Protein AF-A0A7C3ZWG7-F1 (afdb_monomer)

Secondary structure (DSSP, 8-state):
---TTB-TTSSBHHHHHHHTTSTTHHHHHHHH--S-HHHHHHHHHHHHHHHHHHHHHHHHHH-GGGGGGTTHHHHHHHHHHHHHHHHHHTT-----TTTHHHHHHHHS-TTHHHHHHH-PPPPTTSSSSSSSSS--

Sequence (136 aa):
MFEEGRSSFGCEENITATASYAYLLGVIVLFLEKKSNFARFHAVQSTLGFVLLTILVVVVKVVPALAWMWWLPGLLMLIFAGVGMLKAYDGEEFKAPLIGNLAHSLVFSKDDQHDDLLATPPDPGEDESTDSTRGS

Radius of gyration: 21.41 Å; Cα contacts (8 Å, |Δi|>4): 152; chains: 1; bounding box: 59×26×69 Å

Solvent-accessible surface area (backbone atoms only — not comparable to full-atom values): 7706 Å² total; per-residue (Å²): 131,84,64,86,68,38,28,61,85,74,40,51,24,32,60,54,14,23,49,6,38,57,61,72,40,0,52,54,41,42,75,61,42,81,63,29,64,68,25,33,26,40,6,42,32,31,37,54,49,52,52,55,45,50,50,50,45,51,51,34,72,70,38,76,93,38,51,93,53,66,62,52,47,61,53,51,51,51,52,52,30,50,55,49,26,54,32,20,55,75,66,42,90,74,60,50,95,90,45,20,68,58,20,41,51,76,65,57,48,81,70,68,62,54,53,67,74,62,56,68,73,77,65,93,74,73,86,79,78,81,85,82,83,89,84,130

pLDDT: mean 87.68, std 15.85, range [43.09, 98.69]

Structure (mmCIF, N/CA/C/O backbone):
data_AF-A0A7C3ZWG7-F1
#
_entry.id   AF-A0A7C3ZWG7-F1
#
loop_
_atom_site.group_PDB
_atom_site.id
_atom_site.type_symbol
_atom_site.label_atom_id
_atom_site.label_alt_id
_atom_site.label_comp_id
_atom_site.label_asym_id
_atom_site.label_entity_id
_atom_site.label_seq_id
_atom_site.pdbx_PDB_ins_code
_atom_site.Cartn_x
_atom_site.Cartn_y
_atom_site.Cartn_z
_atom_site.occupancy
_atom_site.B_iso_or_equiv
_atom_site.auth_seq_id
_atom_site.auth_comp_id
_atom_site.auth_asym_id
_atom_site.auth_atom_id
_atom_site.pdbx_PDB_model_num
ATOM 1 N N . MET A 1 1 ? -18.560 -7.012 25.653 1.00 43.09 1 MET A N 1
ATOM 2 C CA . MET A 1 1 ? -18.476 -5.628 25.158 1.00 43.09 1 MET A CA 1
ATOM 3 C C . MET A 1 1 ? -17.421 -5.624 24.069 1.00 43.09 1 MET A C 1
ATOM 5 O O . MET A 1 1 ? -16.273 -5.928 24.369 1.00 43.09 1 MET A O 1
ATOM 9 N N . PHE A 1 2 ? -17.811 -5.458 22.805 1.00 47.19 2 PHE A N 1
ATOM 10 C CA . PHE A 1 2 ? -16.838 -5.111 21.771 1.00 47.19 2 PHE A CA 1
ATOM 11 C C . PHE A 1 2 ? -16.436 -3.668 22.073 1.00 47.19 2 PHE A C 1
ATOM 13 O O . PHE A 1 2 ? -17.309 -2.815 22.178 1.00 47.19 2 PHE A O 1
ATOM 20 N N . GLU A 1 3 ? -15.161 -3.420 22.357 1.00 58.06 3 GLU A N 1
ATOM 21 C CA . GLU A 1 3 ? -14.679 -2.047 22.501 1.00 58.06 3 GLU A CA 1
ATOM 22 C C . GLU A 1 3 ? -14.628 -1.446 21.094 1.00 58.06 3 GLU A C 1
ATOM 24 O O . GLU A 1 3 ? -13.821 -1.884 20.269 1.00 58.06 3 GLU A O 1
ATOM 29 N N . GLU A 1 4 ? -15.543 -0.520 20.800 1.00 67.69 4 GLU A N 1
ATOM 30 C CA . GLU A 1 4 ? -15.527 0.259 19.559 1.00 67.69 4 GLU A CA 1
ATOM 31 C C . GLU A 1 4 ? -14.140 0.895 19.360 1.00 67.69 4 GLU A C 1
ATOM 33 O O . GLU A 1 4 ? -13.494 1.320 20.319 1.00 67.69 4 GLU A O 1
ATOM 38 N N . GLY A 1 5 ? -13.641 0.883 18.120 1.00 78.88 5 GLY A N 1
ATOM 39 C CA . GLY A 1 5 ? -12.313 1.405 17.771 1.00 78.88 5 GLY A CA 1
ATOM 40 C C . GLY A 1 5 ? -11.134 0.444 17.992 1.00 78.88 5 GLY A C 1
ATOM 41 O O . GLY A 1 5 ? -9.978 0.841 17.816 1.00 78.88 5 GLY A O 1
ATOM 42 N N . ARG A 1 6 ? -11.376 -0.826 18.362 1.00 89.75 6 ARG A N 1
ATOM 43 C CA . ARG A 1 6 ? -10.304 -1.827 18.537 1.00 89.75 6 ARG A CA 1
ATOM 44 C C . ARG A 1 6 ? -10.202 -2.848 17.421 1.00 89.75 6 ARG A C 1
ATOM 46 O O . ARG A 1 6 ? -11.178 -3.433 16.955 1.00 89.75 6 ARG A O 1
ATOM 53 N N . SER A 1 7 ? -8.956 -3.155 17.093 1.00 93.06 7 SER A N 1
ATOM 54 C CA . SER A 1 7 ? -8.574 -4.172 16.128 1.00 93.06 7 SER A CA 1
ATOM 55 C C . SER A 1 7 ? -8.545 -5.581 16.745 1.00 93.06 7 SER A C 1
ATOM 57 O O . SER A 1 7 ? -8.607 -5.783 17.966 1.00 93.06 7 SER A O 1
ATOM 59 N N . SER A 1 8 ? -8.420 -6.601 15.900 1.00 93.50 8 SER A N 1
ATOM 60 C CA . SER A 1 8 ? -8.268 -8.006 16.307 1.00 93.50 8 SER A CA 1
ATOM 61 C C . SER A 1 8 ? -6.958 -8.269 17.040 1.00 93.50 8 SER A C 1
ATOM 63 O O . SER A 1 8 ? -6.873 -9.227 17.807 1.00 93.50 8 SER A O 1
ATOM 65 N N . PHE A 1 9 ? -5.973 -7.390 16.860 1.00 90.69 9 PHE A N 1
ATOM 66 C CA . PHE A 1 9 ? -4.698 -7.411 17.573 1.00 90.69 9 PHE A CA 1
ATOM 67 C C . PHE A 1 9 ? -4.787 -6.810 18.981 1.00 90.69 9 PHE A C 1
ATOM 69 O O . PHE A 1 9 ? -3.801 -6.812 19.712 1.00 90.69 9 PHE A O 1
ATOM 76 N N . GLY A 1 10 ? -5.957 -6.296 19.377 1.00 91.19 10 GLY A N 1
ATOM 77 C CA . GLY A 1 10 ? -6.125 -5.618 20.656 1.00 91.19 10 GLY A CA 1
ATOM 78 C C . GLY A 1 10 ? -5.442 -4.253 20.689 1.00 91.19 10 GLY A C 1
ATOM 79 O O . GLY A 1 10 ? -5.210 -3.734 21.772 1.00 91.19 10 GLY A O 1
ATOM 80 N N . CYS A 1 11 ? -5.135 -3.655 19.539 1.00 93.50 11 CYS A N 1
ATOM 81 C CA . CYS A 1 11 ? -4.660 -2.276 19.432 1.00 93.50 11 C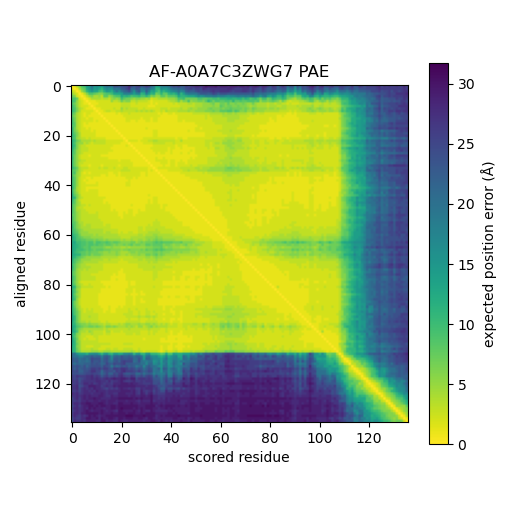YS A CA 1
ATOM 82 C C . CYS A 1 11 ? -5.804 -1.361 18.982 1.00 93.50 11 CYS A C 1
ATOM 84 O O . CYS A 1 11 ? -6.861 -1.842 18.569 1.00 93.50 11 CYS A O 1
ATOM 86 N N . GLU A 1 12 ? -5.580 -0.051 19.035 1.00 96.38 12 GLU A N 1
ATOM 87 C CA . GLU A 1 12 ? -6.426 0.905 18.318 1.00 96.38 12 GLU A CA 1
ATOM 88 C C . GLU A 1 12 ? -6.377 0.603 16.808 1.00 96.38 12 GLU A C 1
ATOM 90 O O . GLU A 1 12 ? -5.366 0.129 16.259 1.00 96.38 12 GLU A O 1
ATOM 95 N N . GLU A 1 13 ? -7.502 0.810 16.132 1.00 96.75 13 GLU A N 1
ATOM 96 C CA . GLU A 1 13 ? -7.637 0.464 14.720 1.00 96.75 13 GLU 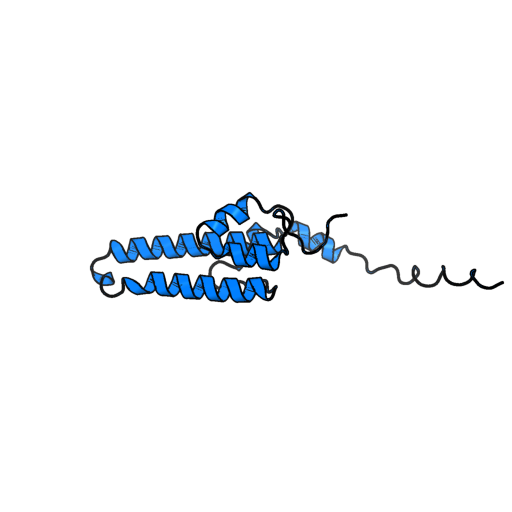A CA 1
ATOM 97 C C . GLU A 1 13 ? -6.754 1.305 13.795 1.00 96.75 13 GLU A C 1
ATOM 99 O O . GLU A 1 13 ? -6.176 0.748 12.863 1.00 96.75 13 GLU A O 1
ATOM 104 N N . ASN A 1 14 ? -6.552 2.590 14.097 1.00 97.44 14 ASN A N 1
ATOM 105 C CA . ASN A 1 14 ? -5.633 3.483 13.384 1.00 97.44 14 ASN A CA 1
ATOM 106 C C . ASN A 1 14 ? -4.179 3.004 13.458 1.00 97.44 14 ASN A C 1
ATOM 108 O O . ASN A 1 14 ? -3.468 3.004 12.452 1.00 97.44 14 ASN A O 1
ATOM 112 N N . ILE A 1 15 ? -3.740 2.500 14.613 1.00 98.12 15 ILE A N 1
ATOM 113 C CA . ILE A 1 15 ? -2.398 1.931 14.783 1.00 98.12 15 ILE A CA 1
ATOM 114 C C . ILE A 1 15 ? -2.243 0.654 13.951 1.00 98.12 15 ILE A C 1
ATOM 116 O O . ILE A 1 15 ? -1.234 0.467 13.267 1.00 98.12 15 ILE A O 1
ATOM 120 N N . THR A 1 16 ? -3.264 -0.205 13.950 1.00 97.94 16 THR A N 1
ATOM 121 C CA . THR A 1 16 ? -3.261 -1.444 13.154 1.00 97.94 16 THR A CA 1
ATOM 122 C C . THR A 1 16 ? -3.287 -1.147 11.651 1.00 97.94 16 THR A C 1
ATOM 124 O O . THR A 1 16 ? -2.527 -1.737 10.879 1.00 97.94 16 THR A O 1
ATOM 127 N N . ALA A 1 17 ? -4.110 -0.186 11.233 1.00 98.19 17 ALA A N 1
ATOM 128 C CA . ALA A 1 17 ? -4.184 0.308 9.865 1.00 98.19 17 ALA A CA 1
ATOM 129 C C . ALA A 1 17 ? -2.850 0.917 9.410 1.00 98.19 17 ALA A C 1
ATOM 131 O O . ALA A 1 17 ? -2.363 0.596 8.326 1.00 98.19 17 ALA A O 1
ATOM 132 N N . THR A 1 18 ? -2.208 1.723 10.259 1.00 98.62 18 THR A N 1
ATOM 133 C CA . THR A 1 18 ? -0.886 2.312 9.995 1.00 98.62 18 THR A CA 1
ATOM 134 C C . THR A 1 18 ? 0.163 1.221 9.791 1.00 98.62 18 THR A C 1
ATOM 136 O O . THR A 1 18 ? 0.900 1.236 8.803 1.00 98.62 18 THR A O 1
ATOM 139 N N . ALA A 1 19 ? 0.186 0.221 10.678 1.00 98.38 19 ALA A N 1
ATOM 140 C CA . ALA A 1 19 ? 1.100 -0.915 10.588 1.00 98.38 19 ALA A CA 1
ATOM 141 C C . ALA A 1 19 ? 0.928 -1.705 9.280 1.00 98.38 19 ALA A C 1
ATOM 143 O O . ALA A 1 19 ? 1.905 -2.210 8.724 1.00 98.38 19 ALA A O 1
ATOM 144 N N . SER A 1 20 ? -0.287 -1.758 8.728 1.00 98.38 20 SER A N 1
ATOM 145 C CA . SER A 1 20 ? -0.555 -2.455 7.466 1.00 98.38 20 SER A CA 1
ATOM 146 C C . SER A 1 20 ? 0.229 -1.891 6.267 1.00 98.38 20 SER A C 1
ATOM 148 O O . SER A 1 20 ? 0.425 -2.597 5.280 1.00 98.38 20 SER A O 1
ATOM 150 N N . TYR A 1 21 ? 0.747 -0.659 6.336 1.00 98.50 21 TYR A N 1
ATOM 151 C CA . TYR A 1 21 ? 1.596 -0.084 5.287 1.00 98.50 21 TYR A CA 1
ATOM 152 C C . TYR A 1 21 ? 3.076 -0.474 5.393 1.00 98.50 21 TYR A C 1
ATOM 154 O O . TYR A 1 21 ? 3.870 -0.099 4.531 1.00 98.50 21 TYR A O 1
ATOM 162 N N . ALA A 1 22 ? 3.475 -1.268 6.390 1.00 97.69 22 ALA A N 1
ATOM 163 C CA . ALA A 1 22 ? 4.827 -1.816 6.492 1.00 97.69 22 ALA A CA 1
ATOM 164 C C . ALA A 1 22 ? 5.009 -3.068 5.604 1.00 97.69 22 ALA A C 1
ATOM 166 O O . ALA A 1 22 ? 5.297 -4.169 6.079 1.00 97.69 22 ALA A O 1
ATOM 167 N N . TYR A 1 23 ? 4.844 -2.893 4.289 1.00 94.69 23 TYR A N 1
ATOM 168 C CA . TYR A 1 23 ? 5.048 -3.917 3.259 1.00 94.69 23 TYR A CA 1
ATOM 169 C C . TYR A 1 23 ? 4.295 -5.234 3.547 1.00 94.69 23 TYR A C 1
ATOM 171 O O . TYR A 1 23 ? 3.066 -5.256 3.506 1.00 94.69 23 TYR A O 1
ATOM 179 N N . LEU A 1 24 ? 5.001 -6.329 3.866 1.00 96.06 24 LEU A N 1
ATOM 180 C CA . LEU A 1 24 ? 4.395 -7.641 4.150 1.00 96.06 24 LEU A CA 1
ATOM 181 C C . LEU A 1 24 ? 3.442 -7.627 5.351 1.00 96.06 24 LEU A C 1
ATOM 183 O O . LEU A 1 24 ? 2.565 -8.488 5.436 1.00 96.06 24 LEU A O 1
ATOM 187 N N . LEU A 1 25 ? 3.576 -6.655 6.258 1.00 96.81 25 LEU A N 1
ATOM 188 C CA . LEU A 1 25 ? 2.677 -6.533 7.400 1.00 96.81 25 LEU A CA 1
ATOM 189 C C . LEU A 1 25 ? 1.231 -6.267 6.960 1.00 96.81 25 LEU A C 1
ATOM 191 O O . LEU A 1 25 ? 0.310 -6.735 7.620 1.00 96.81 25 LEU A O 1
ATOM 195 N N . GLY A 1 26 ? 1.023 -5.629 5.803 1.00 95.81 26 GLY A N 1
ATOM 196 C CA . GLY A 1 26 ? -0.303 -5.456 5.209 1.00 95.81 26 GLY A CA 1
ATOM 197 C C . GLY A 1 26 ? -1.024 -6.773 4.958 1.00 95.81 26 GLY A C 1
ATOM 198 O O . GLY A 1 26 ? -2.186 -6.914 5.323 1.00 95.81 26 GLY A O 1
ATOM 199 N N . VAL A 1 27 ? -0.313 -7.776 4.438 1.00 97.50 27 VAL A N 1
ATOM 200 C CA . VAL A 1 27 ? -0.875 -9.112 4.190 1.00 97.50 27 VAL A CA 1
ATOM 201 C C . VAL A 1 27 ? -1.222 -9.806 5.507 1.00 97.50 27 VAL A C 1
ATOM 203 O O . VAL A 1 27 ? -2.273 -10.430 5.626 1.00 97.50 27 VAL A O 1
ATOM 206 N N . ILE A 1 28 ? -0.360 -9.679 6.518 1.00 97.94 28 ILE A N 1
ATOM 207 C CA . ILE A 1 28 ? -0.603 -10.258 7.845 1.00 97.94 28 ILE A CA 1
ATOM 208 C C . ILE A 1 28 ? -1.855 -9.636 8.474 1.00 97.94 28 ILE A C 1
ATOM 210 O O . ILE A 1 28 ? -2.739 -10.366 8.920 1.00 97.94 28 ILE A O 1
ATOM 214 N N . VAL A 1 29 ? -1.955 -8.303 8.471 1.00 97.44 29 VAL A N 1
ATOM 215 C CA . VAL A 1 29 ? -3.135 -7.589 8.980 1.00 97.44 29 VAL A CA 1
ATOM 216 C C . VAL A 1 29 ? -4.376 -7.988 8.186 1.00 97.44 29 VAL A C 1
ATOM 218 O O . VAL A 1 29 ? -5.396 -8.287 8.791 1.00 97.44 29 VAL A O 1
ATOM 221 N N . LEU A 1 30 ? -4.285 -8.101 6.859 1.00 97.19 30 LEU A N 1
ATOM 222 C CA . LEU A 1 30 ? -5.410 -8.479 6.004 1.00 97.19 30 LEU A CA 1
ATOM 223 C C . LEU A 1 30 ? -6.039 -9.830 6.389 1.00 97.19 30 LEU A C 1
ATOM 225 O O . LEU A 1 30 ? -7.261 -9.960 6.382 1.00 97.19 30 LEU A O 1
ATOM 229 N N . PHE A 1 31 ? -5.228 -10.838 6.724 1.00 97.50 31 PHE A N 1
ATOM 230 C CA . PHE A 1 31 ? -5.741 -12.168 7.080 1.00 97.50 31 PHE A CA 1
ATOM 231 C C . PHE A 1 31 ? -6.168 -12.303 8.545 1.00 97.50 31 PHE A C 1
ATOM 233 O O . PHE A 1 31 ? -7.021 -13.137 8.862 1.00 97.50 31 PHE A O 1
ATOM 240 N N . LEU A 1 32 ? -5.556 -11.536 9.447 1.00 97.12 32 LEU A N 1
ATOM 241 C CA . LEU A 1 32 ? -5.792 -11.661 10.886 1.00 97.12 32 LEU A CA 1
ATOM 242 C C . LEU A 1 32 ? -6.816 -10.658 11.419 1.00 97.12 32 LEU A C 1
ATOM 244 O O . LEU A 1 32 ? -7.454 -10.935 12.436 1.00 97.12 32 LEU A O 1
ATOM 248 N N . GLU A 1 33 ? -6.999 -9.526 10.744 1.00 96.25 33 GLU A N 1
ATOM 249 C CA . GLU A 1 33 ? -7.963 -8.515 11.145 1.00 96.25 33 GLU A CA 1
ATOM 250 C C . GLU A 1 33 ? -9.386 -8.906 10.730 1.00 96.25 33 GLU A C 1
ATOM 252 O O . GLU A 1 33 ? -9.712 -9.027 9.549 1.00 96.25 33 GLU A O 1
ATOM 257 N N . LYS A 1 34 ? -10.245 -9.092 11.733 1.00 93.94 34 LYS A N 1
ATOM 258 C CA . LYS A 1 34 ? -11.644 -9.517 11.597 1.00 93.94 34 LYS A CA 1
ATOM 259 C C . LYS A 1 34 ? -12.642 -8.565 12.258 1.00 93.94 34 LYS A C 1
ATOM 261 O O . LYS A 1 34 ? -13.838 -8.778 12.100 1.00 93.94 34 LYS A O 1
ATOM 266 N N . LYS A 1 35 ? -12.176 -7.579 13.033 1.00 93.62 35 LYS A N 1
ATOM 267 C CA . LYS A 1 35 ? -13.027 -6.709 13.858 1.00 93.62 35 LYS A CA 1
ATOM 268 C C . LYS A 1 35 ? -13.181 -5.317 13.262 1.00 93.62 35 LYS A C 1
ATOM 270 O O . LYS A 1 35 ? -14.297 -4.826 13.191 1.00 93.62 35 LYS A O 1
ATOM 275 N N . SER A 1 36 ? -12.082 -4.698 12.831 1.00 94.88 36 SER A N 1
ATOM 276 C CA . SER A 1 36 ? -12.113 -3.329 12.307 1.00 94.88 36 SER A CA 1
ATOM 277 C C . SER A 1 36 ? -12.126 -3.321 10.780 1.00 94.88 36 SER A C 1
ATOM 279 O O . SER A 1 36 ? -11.148 -3.710 10.136 1.00 94.88 36 SER A O 1
ATOM 281 N N . ASN A 1 37 ? -13.225 -2.846 10.189 1.00 95.25 37 ASN A N 1
ATOM 282 C CA . ASN A 1 37 ? -13.299 -2.631 8.745 1.00 95.25 37 ASN A CA 1
ATOM 283 C C . ASN A 1 37 ? -12.342 -1.521 8.284 1.00 95.25 37 ASN A C 1
ATOM 285 O O . ASN A 1 37 ? -11.734 -1.669 7.227 1.00 95.25 37 ASN A O 1
ATOM 289 N N . PHE A 1 38 ? -12.101 -0.496 9.108 1.00 96.44 38 PHE A N 1
ATOM 290 C CA . PHE A 1 38 ? -11.098 0.541 8.853 1.00 96.44 38 PHE A CA 1
ATOM 291 C C . PHE A 1 38 ? -9.692 -0.055 8.661 1.00 96.44 38 PHE A C 1
ATOM 293 O O . PHE A 1 38 ? -9.034 0.142 7.634 1.00 96.44 38 PHE A O 1
ATOM 300 N N . ALA A 1 39 ? -9.242 -0.877 9.616 1.00 97.44 39 ALA A N 1
ATOM 301 C CA . ALA A 1 39 ? -7.942 -1.536 9.528 1.00 97.44 39 ALA A CA 1
ATOM 302 C C . ALA A 1 39 ? -7.871 -2.532 8.357 1.00 97.44 39 ALA A C 1
ATOM 304 O O . ALA A 1 39 ? -6.843 -2.612 7.678 1.00 97.44 39 ALA A O 1
ATOM 305 N N . ARG A 1 40 ? -8.969 -3.245 8.062 1.00 97.69 40 ARG A N 1
ATOM 306 C CA . ARG A 1 40 ? -9.061 -4.132 6.887 1.00 97.69 40 ARG A CA 1
ATOM 307 C C . ARG A 1 40 ? -8.967 -3.355 5.579 1.00 97.69 40 ARG A C 1
ATOM 309 O O . ARG A 1 40 ? -8.261 -3.800 4.678 1.00 97.69 40 ARG A O 1
ATOM 316 N N . PHE A 1 41 ? -9.622 -2.201 5.471 1.00 98.06 41 PHE A N 1
ATOM 317 C CA . PHE A 1 41 ? -9.566 -1.342 4.290 1.00 98.06 41 PHE A CA 1
ATOM 318 C C . PHE A 1 41 ? -8.128 -0.924 3.980 1.00 98.06 41 PHE A C 1
ATOM 320 O O . PHE A 1 41 ? -7.648 -1.148 2.863 1.00 98.06 41 PHE A O 1
ATOM 327 N N . HIS A 1 42 ? -7.408 -0.406 4.979 1.00 98.19 42 HIS A N 1
ATOM 328 C CA . HIS A 1 42 ? -6.006 -0.034 4.810 1.00 98.19 42 HIS A CA 1
ATOM 329 C C . HIS A 1 42 ? -5.112 -1.241 4.501 1.00 98.19 42 HIS A C 1
ATOM 331 O O . HIS A 1 42 ? -4.231 -1.122 3.652 1.00 98.19 42 HIS A O 1
ATOM 337 N N . ALA A 1 43 ? -5.386 -2.414 5.081 1.00 98.38 43 ALA A N 1
ATOM 338 C CA . ALA A 1 43 ? -4.637 -3.638 4.798 1.00 98.38 43 ALA A CA 1
ATOM 339 C C . ALA A 1 43 ? -4.862 -4.190 3.378 1.00 98.38 43 ALA A C 1
ATOM 341 O O . ALA A 1 43 ? -3.910 -4.629 2.724 1.00 98.38 43 ALA A O 1
ATOM 342 N N . VAL A 1 44 ? -6.096 -4.140 2.858 1.00 98.44 44 VAL A N 1
ATOM 343 C CA . VAL A 1 44 ? -6.374 -4.463 1.448 1.00 98.44 44 VAL A CA 1
ATOM 344 C C . VAL A 1 44 ? -5.677 -3.448 0.542 1.00 98.44 44 VAL A C 1
ATOM 346 O O . VAL A 1 44 ? -4.982 -3.838 -0.399 1.00 98.44 44 VAL A O 1
ATOM 349 N N . GLN A 1 45 ? -5.823 -2.150 0.832 1.00 98.50 45 GLN A N 1
ATOM 350 C CA . GLN A 1 45 ? -5.221 -1.077 0.044 1.00 98.50 45 GLN A CA 1
ATOM 351 C C . GLN A 1 45 ? -3.689 -1.185 0.011 1.00 98.50 45 GLN A C 1
ATOM 353 O O . GLN A 1 45 ? -3.099 -1.096 -1.067 1.00 98.50 45 GLN A O 1
ATOM 358 N N . SER A 1 46 ? -3.034 -1.414 1.151 1.00 98.38 46 SER A N 1
ATOM 359 C CA . SER A 1 46 ? -1.580 -1.565 1.220 1.00 98.38 46 SER A CA 1
ATOM 360 C C . SER A 1 46 ? -1.109 -2.800 0.452 1.00 98.38 46 SER A C 1
ATOM 362 O O . SER A 1 46 ? -0.183 -2.699 -0.354 1.00 98.38 46 SER A O 1
ATOM 364 N N . THR A 1 47 ? -1.798 -3.936 0.610 1.00 98.44 47 THR A N 1
ATOM 365 C CA . THR A 1 47 ? -1.485 -5.187 -0.096 1.00 98.44 47 THR A CA 1
ATOM 366 C C . THR A 1 47 ? -1.566 -5.008 -1.611 1.00 98.44 47 THR A C 1
ATOM 368 O O . THR A 1 47 ? -0.606 -5.312 -2.321 1.00 98.44 47 THR A O 1
ATOM 371 N N . LEU A 1 48 ? -2.673 -4.457 -2.121 1.00 98.12 48 LEU A N 1
ATOM 372 C CA . LEU A 1 48 ? -2.843 -4.199 -3.555 1.00 98.12 48 LEU A CA 1
ATOM 373 C C . LEU A 1 48 ? -1.782 -3.224 -4.087 1.00 98.12 48 LEU A C 1
ATOM 375 O O . LEU A 1 48 ? -1.211 -3.453 -5.156 1.00 98.12 48 LEU A O 1
ATOM 379 N N . GLY A 1 49 ? -1.482 -2.165 -3.331 1.00 98.06 49 GLY A N 1
ATOM 380 C CA . GLY A 1 49 ? -0.487 -1.163 -3.711 1.00 98.06 49 GLY A CA 1
ATOM 381 C C . GLY A 1 49 ? 0.923 -1.733 -3.798 1.00 98.06 49 GLY A C 1
ATOM 382 O O . GLY A 1 49 ? 1.612 -1.520 -4.798 1.00 98.06 49 GLY A O 1
ATOM 383 N N . PHE A 1 50 ? 1.347 -2.516 -2.804 1.00 98.19 50 PHE A N 1
ATOM 384 C CA . PHE A 1 50 ? 2.671 -3.136 -2.820 1.00 98.19 50 PHE A CA 1
ATOM 385 C C . PHE A 1 50 ? 2.804 -4.231 -3.875 1.00 98.19 50 PHE A C 1
ATOM 387 O O . PHE A 1 50 ? 3.872 -4.336 -4.480 1.00 98.19 50 PHE A O 1
ATOM 394 N N . VAL A 1 51 ? 1.745 -4.994 -4.166 1.00 97.81 51 VAL A N 1
ATOM 395 C CA . VAL A 1 51 ? 1.744 -5.943 -5.293 1.00 97.81 51 VAL A CA 1
ATOM 396 C C . VAL A 1 51 ? 1.941 -5.199 -6.616 1.00 97.81 51 VAL A C 1
ATOM 398 O O . VAL A 1 51 ? 2.841 -5.547 -7.382 1.00 97.81 51 VAL A O 1
ATOM 401 N N . LEU A 1 52 ? 1.175 -4.130 -6.860 1.00 97.25 52 LEU A N 1
ATOM 402 C CA . LEU A 1 52 ? 1.293 -3.323 -8.078 1.00 97.25 52 LEU A CA 1
ATOM 403 C C . LEU A 1 52 ? 2.691 -2.699 -8.228 1.00 97.25 52 LEU A C 1
ATOM 405 O O . LEU A 1 52 ? 3.297 -2.762 -9.299 1.00 97.25 52 LEU A O 1
ATOM 409 N N . LEU A 1 53 ? 3.238 -2.140 -7.148 1.00 97.44 53 LEU A N 1
ATOM 410 C CA . LEU A 1 53 ? 4.575 -1.544 -7.156 1.00 97.44 53 LEU A CA 1
ATOM 411 C C . LEU A 1 53 ? 5.683 -2.596 -7.291 1.00 97.44 53 LEU A C 1
ATOM 413 O O . LEU A 1 53 ? 6.704 -2.332 -7.923 1.00 97.44 53 LEU A O 1
ATOM 417 N N . THR A 1 54 ? 5.485 -3.807 -6.768 1.00 97.00 54 THR A N 1
ATOM 418 C CA . THR A 1 54 ? 6.415 -4.929 -6.972 1.00 97.00 54 THR A CA 1
ATOM 419 C C . THR A 1 54 ? 6.441 -5.361 -8.435 1.00 97.00 54 THR A C 1
ATOM 421 O O . THR A 1 54 ? 7.518 -5.578 -8.991 1.00 97.00 54 THR A O 1
ATOM 424 N N . ILE A 1 55 ? 5.281 -5.410 -9.099 1.00 97.31 55 ILE A N 1
ATOM 425 C CA . ILE A 1 55 ? 5.206 -5.655 -10.546 1.00 97.31 55 ILE A CA 1
ATOM 426 C C . ILE A 1 55 ? 5.972 -4.562 -11.305 1.00 97.31 55 ILE A C 1
ATOM 428 O O . ILE A 1 55 ? 6.769 -4.878 -12.188 1.00 97.31 55 ILE A O 1
ATOM 432 N N . LEU A 1 56 ? 5.816 -3.290 -10.919 1.00 96.38 56 LEU A N 1
ATOM 433 C CA . LEU A 1 56 ? 6.567 -2.182 -11.516 1.00 96.38 56 LEU A CA 1
ATOM 434 C C . LEU A 1 56 ? 8.090 -2.349 -11.352 1.00 96.38 56 LEU A C 1
ATOM 436 O O . LEU A 1 56 ? 8.831 -2.125 -12.310 1.00 96.38 56 LEU A O 1
ATOM 440 N N . VAL A 1 57 ? 8.567 -2.796 -10.183 1.00 96.69 57 VAL A N 1
ATOM 441 C CA . VAL A 1 57 ? 9.991 -3.121 -9.966 1.00 96.69 57 VAL A CA 1
ATOM 442 C C . VAL A 1 57 ? 10.468 -4.184 -10.956 1.00 96.69 57 VAL A C 1
ATOM 444 O O . VAL A 1 57 ? 11.539 -4.033 -11.546 1.00 96.69 57 VAL A O 1
ATOM 447 N N . VAL A 1 58 ? 9.692 -5.255 -11.151 1.00 96.81 58 VAL A N 1
ATOM 448 C CA . VAL A 1 58 ? 10.042 -6.332 -12.091 1.00 96.81 58 VAL A CA 1
ATOM 449 C C . VAL A 1 58 ? 10.112 -5.800 -13.524 1.00 96.81 58 VAL A C 1
ATOM 451 O O . VAL A 1 58 ? 11.094 -6.061 -14.215 1.00 96.81 58 VAL A O 1
ATOM 454 N N . VAL A 1 59 ? 9.134 -4.994 -13.951 1.00 96.31 59 VAL A N 1
ATOM 455 C CA . VAL A 1 59 ? 9.113 -4.387 -15.295 1.00 96.31 59 VAL A CA 1
ATOM 456 C C . VAL A 1 59 ? 10.354 -3.524 -15.539 1.00 96.31 59 VAL A C 1
ATOM 458 O O . VAL A 1 59 ? 11.025 -3.693 -16.557 1.00 96.31 59 VAL A O 1
ATOM 461 N N . VAL A 1 60 ? 10.706 -2.647 -14.594 1.00 96.31 60 VAL A N 1
ATOM 462 C CA . VAL A 1 60 ? 11.886 -1.771 -14.716 1.00 96.31 60 VAL A CA 1
ATOM 463 C C . VAL A 1 60 ? 13.188 -2.575 -14.799 1.00 96.31 60 VAL A C 1
ATOM 465 O O . VAL A 1 60 ? 14.096 -2.188 -15.530 1.00 96.31 60 VAL A O 1
ATOM 468 N N . LYS A 1 61 ? 13.282 -3.710 -14.095 1.00 94.44 61 LYS A N 1
ATOM 469 C CA . LYS A 1 61 ? 14.469 -4.582 -14.128 1.00 94.44 61 LYS A CA 1
ATOM 470 C C . LYS A 1 61 ? 14.614 -5.370 -15.430 1.00 94.44 61 LYS A C 1
ATOM 472 O O . LYS A 1 61 ? 15.737 -5.656 -15.831 1.00 94.44 61 LYS A O 1
ATOM 477 N N . VAL A 1 62 ? 13.503 -5.755 -16.057 1.00 95.81 62 VAL A N 1
ATOM 478 C CA . VAL A 1 62 ? 13.513 -6.607 -17.257 1.00 95.81 62 VAL A CA 1
ATOM 479 C C . VAL A 1 62 ? 13.689 -5.793 -18.539 1.00 95.81 62 VAL A C 1
ATOM 481 O O . VAL A 1 62 ? 14.279 -6.293 -19.491 1.00 95.81 62 VAL A O 1
ATOM 484 N N . VAL A 1 63 ? 13.209 -4.546 -18.583 1.00 96.12 63 VAL A N 1
ATOM 485 C CA . VAL A 1 63 ? 13.273 -3.697 -19.782 1.00 96.12 63 VAL A CA 1
ATOM 486 C C . VAL A 1 63 ? 14.564 -2.861 -19.774 1.00 96.12 63 VAL A C 1
ATOM 488 O O . VAL A 1 63 ? 14.643 -1.896 -19.012 1.00 96.12 63 VAL A O 1
ATOM 491 N N . PRO A 1 64 ? 15.561 -3.128 -20.649 1.00 93.56 64 PRO A N 1
ATOM 492 C CA . PRO A 1 64 ? 16.852 -2.428 -20.607 1.00 93.56 64 PRO A CA 1
ATOM 493 C C . PRO A 1 64 ? 16.733 -0.906 -20.762 1.00 93.56 64 PRO A C 1
ATOM 495 O O . PRO A 1 64 ? 17.457 -0.151 -20.119 1.00 93.56 64 PRO A O 1
ATOM 498 N N . ALA A 1 65 ? 15.768 -0.444 -21.563 1.00 96.38 65 ALA A N 1
ATOM 499 C CA . ALA A 1 65 ? 15.499 0.979 -21.771 1.00 96.38 65 ALA A CA 1
ATOM 500 C C . ALA A 1 65 ? 15.039 1.721 -20.498 1.00 96.38 65 ALA A C 1
ATOM 502 O O . ALA A 1 65 ? 15.119 2.946 -20.449 1.00 96.38 65 ALA A O 1
ATOM 503 N N . LEU A 1 66 ? 14.570 1.008 -19.466 1.00 95.00 66 LEU A N 1
ATOM 504 C CA . LEU A 1 66 ? 14.114 1.587 -18.196 1.00 95.00 66 LEU A CA 1
ATOM 505 C C . LEU A 1 66 ? 15.182 1.556 -17.093 1.00 95.00 66 LEU A C 1
ATOM 507 O O . LEU A 1 66 ? 14.946 2.092 -16.012 1.00 95.00 66 LEU A O 1
ATOM 511 N N . ALA A 1 67 ? 16.370 0.994 -17.348 1.00 91.56 67 ALA A N 1
ATOM 512 C CA . ALA A 1 67 ? 17.397 0.790 -16.322 1.00 91.56 67 ALA A CA 1
ATOM 513 C C . ALA A 1 67 ? 17.867 2.091 -15.638 1.00 91.56 67 ALA A C 1
ATOM 515 O O . ALA A 1 67 ? 18.182 2.094 -14.449 1.00 91.56 67 ALA A O 1
ATOM 516 N N . TRP A 1 68 ? 17.860 3.221 -16.352 1.00 94.56 68 TRP A N 1
ATOM 517 C CA . TRP A 1 68 ? 18.190 4.545 -15.802 1.00 94.56 68 TRP A CA 1
ATOM 518 C C . TRP A 1 68 ? 17.207 5.032 -14.719 1.00 94.56 68 TRP A C 1
ATOM 520 O O . TRP A 1 68 ? 17.543 5.913 -13.930 1.00 94.56 68 TRP A O 1
ATOM 530 N N . MET A 1 69 ? 16.018 4.427 -14.639 1.00 94.81 69 MET A N 1
ATOM 531 C CA . MET A 1 69 ? 14.937 4.778 -13.716 1.00 94.81 69 MET A CA 1
ATOM 532 C C . MET A 1 69 ? 14.772 3.757 -12.572 1.00 94.81 69 MET A C 1
ATOM 534 O O . MET A 1 69 ? 13.721 3.674 -11.939 1.00 94.81 69 MET A O 1
ATOM 538 N N . TRP A 1 70 ? 15.806 2.963 -12.277 1.00 93.50 70 TRP A N 1
ATOM 539 C CA . TRP A 1 70 ? 15.752 1.869 -11.293 1.00 93.50 70 TRP A CA 1
ATOM 540 C C . TRP A 1 70 ? 15.318 2.286 -9.874 1.00 93.50 70 TRP A C 1
ATOM 542 O O . TRP A 1 70 ? 14.782 1.466 -9.130 1.00 93.50 70 TRP A O 1
ATOM 552 N N . TRP A 1 71 ? 15.539 3.546 -9.495 1.00 95.38 71 TRP A N 1
ATOM 553 C CA . TRP A 1 71 ? 15.231 4.099 -8.171 1.00 95.38 71 TRP A CA 1
ATOM 554 C C . TRP A 1 71 ? 13.763 4.523 -8.013 1.00 95.38 71 TRP A C 1
ATOM 556 O O . TRP A 1 71 ? 13.255 4.597 -6.892 1.00 95.38 71 TRP A O 1
ATOM 566 N N . LEU A 1 72 ? 13.061 4.776 -9.122 1.00 96.50 72 LEU A N 1
ATOM 567 C CA . LEU A 1 72 ? 11.714 5.345 -9.106 1.00 96.50 72 LEU A CA 1
ATOM 568 C C . LEU A 1 72 ? 10.678 4.454 -8.403 1.00 96.50 72 LEU A C 1
ATOM 570 O O . LEU A 1 72 ? 9.925 4.985 -7.588 1.00 96.50 72 LEU A O 1
ATOM 574 N N . PRO A 1 73 ? 10.629 3.123 -8.621 1.00 96.19 73 PRO A N 1
ATOM 575 C CA . PRO A 1 73 ? 9.654 2.282 -7.928 1.00 96.19 73 PRO A CA 1
ATOM 576 C C . PRO A 1 73 ? 9.828 2.300 -6.405 1.00 96.19 73 PRO A C 1
ATOM 578 O O . PRO A 1 73 ? 8.838 2.300 -5.679 1.00 96.19 73 PRO A O 1
ATOM 581 N N . GLY A 1 74 ? 11.072 2.369 -5.916 1.00 96.62 74 GLY A N 1
ATOM 582 C CA . GLY A 1 74 ? 11.361 2.470 -4.484 1.00 96.62 74 GLY A CA 1
ATOM 583 C C . GLY A 1 74 ? 10.868 3.788 -3.887 1.00 96.62 74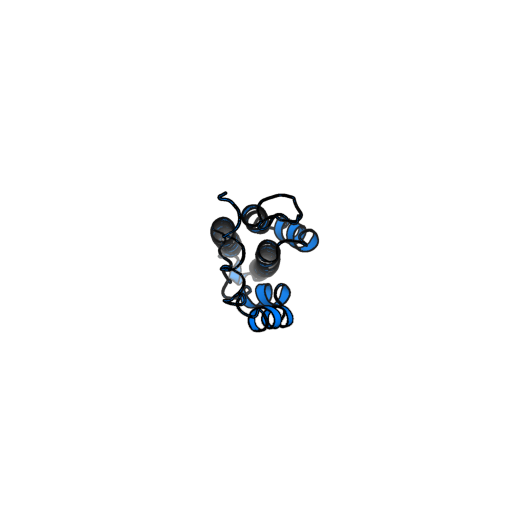 GLY A C 1
ATOM 584 O O . GLY A 1 74 ? 10.261 3.791 -2.817 1.00 96.62 74 GLY A O 1
ATOM 585 N N . LEU A 1 75 ? 11.045 4.899 -4.611 1.00 98.06 75 LEU A N 1
ATOM 586 C CA . LEU A 1 75 ? 10.498 6.191 -4.197 1.00 98.06 75 LEU A CA 1
ATOM 587 C C . LEU A 1 75 ? 8.962 6.175 -4.169 1.00 98.06 75 LEU A C 1
ATOM 589 O O . LEU A 1 75 ? 8.362 6.661 -3.213 1.00 98.06 75 LEU A O 1
ATOM 593 N N . LEU A 1 76 ? 8.321 5.575 -5.177 1.00 97.94 76 LEU A N 1
ATOM 594 C CA . LEU A 1 76 ? 6.863 5.436 -5.215 1.00 97.94 76 LEU A CA 1
ATOM 595 C C . LEU A 1 76 ? 6.334 4.574 -4.061 1.00 97.94 76 LEU A C 1
ATOM 597 O O . LEU A 1 76 ? 5.327 4.938 -3.461 1.00 97.94 76 LEU A O 1
ATOM 601 N N . MET A 1 77 ? 7.024 3.481 -3.709 1.00 97.88 77 MET A N 1
ATOM 602 C CA . MET A 1 77 ? 6.701 2.679 -2.521 1.00 97.88 77 MET A CA 1
ATOM 603 C C . MET A 1 77 ? 6.782 3.501 -1.241 1.00 97.88 77 MET A C 1
ATOM 605 O O . MET A 1 77 ? 5.866 3.424 -0.427 1.00 97.88 77 MET A O 1
ATOM 609 N N . LEU A 1 78 ? 7.834 4.306 -1.075 1.00 98.25 78 LEU A N 1
ATOM 610 C CA . LEU A 1 78 ? 8.001 5.135 0.116 1.00 98.25 78 LEU A CA 1
ATOM 611 C C . LEU A 1 78 ? 6.906 6.203 0.226 1.00 98.25 78 LEU A C 1
ATOM 613 O O . LEU A 1 78 ? 6.336 6.376 1.298 1.00 98.25 78 LEU A O 1
ATOM 617 N N . ILE A 1 79 ? 6.583 6.887 -0.876 1.00 98.38 79 ILE A N 1
ATOM 618 C CA . ILE A 1 79 ? 5.518 7.900 -0.902 1.00 98.38 79 ILE A CA 1
ATOM 619 C C . ILE A 1 79 ? 4.162 7.253 -0.617 1.00 98.38 79 ILE A C 1
ATOM 621 O O . ILE A 1 79 ? 3.415 7.745 0.225 1.00 98.38 79 ILE A O 1
ATOM 625 N N . PHE A 1 80 ? 3.850 6.141 -1.286 1.00 98.44 80 PHE A N 1
ATOM 626 C CA . PHE A 1 80 ? 2.600 5.416 -1.078 1.00 98.44 80 PHE A CA 1
ATOM 627 C C . PHE A 1 80 ? 2.451 4.949 0.375 1.00 98.44 80 PHE A C 1
ATOM 629 O O . PHE A 1 80 ? 1.415 5.196 0.990 1.00 98.44 80 PHE A O 1
ATOM 636 N N . ALA A 1 81 ? 3.495 4.328 0.933 1.00 98.44 81 ALA A N 1
ATOM 637 C CA . ALA A 1 81 ? 3.506 3.879 2.318 1.00 98.44 81 ALA A CA 1
ATOM 638 C C . ALA A 1 81 ? 3.381 5.058 3.289 1.00 98.44 81 ALA A C 1
ATOM 640 O O . ALA A 1 81 ? 2.544 5.012 4.177 1.00 98.44 81 ALA A O 1
ATOM 641 N N . GLY A 1 82 ? 4.156 6.128 3.095 1.00 98.56 82 GLY A N 1
ATOM 642 C CA . GLY A 1 82 ? 4.148 7.299 3.972 1.00 98.56 82 GLY A CA 1
ATOM 643 C C . GLY A 1 82 ? 2.800 8.018 3.989 1.00 98.56 82 GLY A C 1
ATOM 644 O O . GLY A 1 82 ? 2.262 8.274 5.060 1.00 98.56 82 GLY A O 1
ATOM 645 N N . VAL A 1 83 ? 2.212 8.286 2.817 1.00 98.56 83 VAL A N 1
ATOM 646 C CA . VAL A 1 83 ? 0.871 8.892 2.729 1.00 98.56 83 VAL A CA 1
ATOM 647 C C . VAL A 1 83 ? -0.178 7.973 3.351 1.00 98.56 83 VAL A C 1
ATOM 649 O O . VAL A 1 83 ? -1.020 8.440 4.112 1.00 98.56 83 VAL A O 1
ATOM 652 N N . GLY A 1 84 ? -0.107 6.670 3.068 1.00 98.44 84 GLY A N 1
ATOM 653 C CA . GLY A 1 84 ? -1.001 5.678 3.657 1.00 98.44 84 GLY A CA 1
ATOM 654 C C . GLY A 1 84 ? -0.907 5.614 5.181 1.00 98.44 84 GLY A C 1
ATOM 655 O O . GLY A 1 84 ? -1.937 5.611 5.844 1.00 98.44 84 GLY A O 1
ATOM 656 N N . MET A 1 85 ? 0.311 5.631 5.729 1.00 98.69 85 MET A N 1
ATOM 657 C CA . MET A 1 85 ? 0.569 5.658 7.170 1.00 98.69 85 MET A CA 1
ATOM 658 C C . MET A 1 85 ? 0.007 6.917 7.823 1.00 98.69 85 MET A C 1
ATOM 660 O O . MET A 1 85 ? -0.692 6.796 8.817 1.00 98.69 85 MET A O 1
ATOM 664 N N . LEU A 1 86 ? 0.274 8.104 7.265 1.00 98.62 86 LEU A N 1
ATOM 665 C CA . LEU A 1 86 ? -0.230 9.366 7.819 1.00 98.62 86 LEU A CA 1
ATOM 666 C C . LEU A 1 86 ? -1.760 9.375 7.860 1.00 98.62 86 LEU A C 1
ATOM 668 O O . LEU A 1 86 ? -2.351 9.634 8.900 1.00 98.62 86 LEU A O 1
ATOM 672 N N . LYS A 1 87 ? -2.398 8.997 6.748 1.00 98.38 87 LYS A N 1
ATOM 673 C CA . LYS A 1 87 ? -3.859 8.960 6.651 1.00 98.38 87 LYS A CA 1
ATOM 674 C C . LYS A 1 87 ? -4.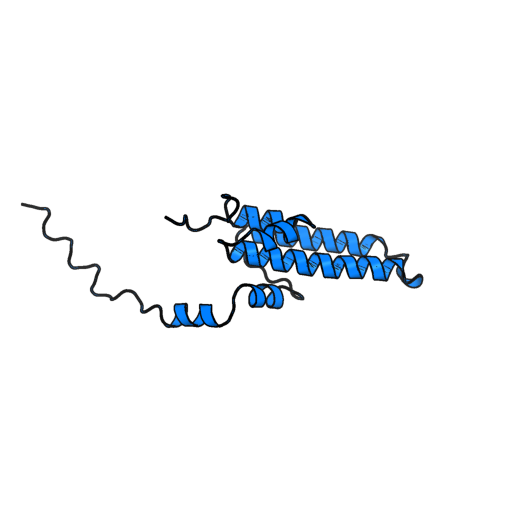485 7.917 7.571 1.00 98.38 87 LYS A C 1
ATOM 676 O O . LYS A 1 87 ? -5.450 8.223 8.258 1.00 98.38 87 LYS A O 1
ATOM 681 N N . ALA A 1 88 ? -3.905 6.721 7.636 1.00 98.12 88 ALA A N 1
ATOM 682 C CA . ALA A 1 88 ? -4.367 5.682 8.547 1.00 98.12 88 ALA A CA 1
ATOM 683 C C . ALA A 1 88 ? -4.216 6.092 10.018 1.00 98.12 88 ALA A C 1
ATOM 685 O O . ALA A 1 88 ? -5.096 5.801 10.823 1.00 98.12 88 ALA A O 1
ATOM 686 N N . TYR A 1 89 ? -3.119 6.769 10.363 1.00 98.38 89 TYR A N 1
ATOM 687 C CA . TYR A 1 89 ? -2.846 7.233 11.720 1.00 98.38 89 TYR A CA 1
ATOM 688 C C . TYR A 1 89 ? -3.842 8.309 12.166 1.00 98.38 89 TYR A C 1
ATOM 690 O O . TYR A 1 89 ? -4.362 8.229 13.280 1.00 98.38 89 TYR A O 1
ATOM 698 N N . ASP A 1 90 ? -4.162 9.244 11.266 1.00 97.81 90 ASP A N 1
ATOM 699 C CA . ASP A 1 90 ? -5.161 10.301 11.469 1.00 97.81 90 ASP A CA 1
ATOM 700 C C . ASP A 1 90 ? -6.612 9.769 11.479 1.00 97.81 90 ASP A C 1
ATOM 702 O O . ASP A 1 90 ? -7.551 10.538 11.683 1.00 97.81 90 ASP A O 1
ATOM 706 N N . GLY A 1 91 ? -6.817 8.462 11.270 1.00 95.88 91 GLY A N 1
ATOM 707 C CA . GLY A 1 91 ? -8.144 7.842 11.225 1.00 95.88 91 GLY A CA 1
ATOM 708 C C . GLY A 1 91 ? -8.909 8.120 9.927 1.00 95.88 91 GLY A C 1
ATOM 709 O O . GLY A 1 91 ? -10.126 7.966 9.879 1.00 95.88 91 GLY A O 1
ATOM 710 N N . GLU A 1 92 ? -8.223 8.541 8.863 1.00 96.94 92 GLU A N 1
ATOM 711 C CA . GLU A 1 92 ? -8.843 8.848 7.577 1.00 96.94 92 GLU A CA 1
ATOM 712 C C . GLU A 1 92 ? -8.884 7.630 6.645 1.00 96.94 92 GLU A C 1
ATOM 714 O O . GLU A 1 92 ? -7.844 7.099 6.247 1.00 96.94 92 GLU A O 1
ATOM 719 N N . GLU A 1 93 ? -10.078 7.284 6.152 1.00 94.75 93 GLU A N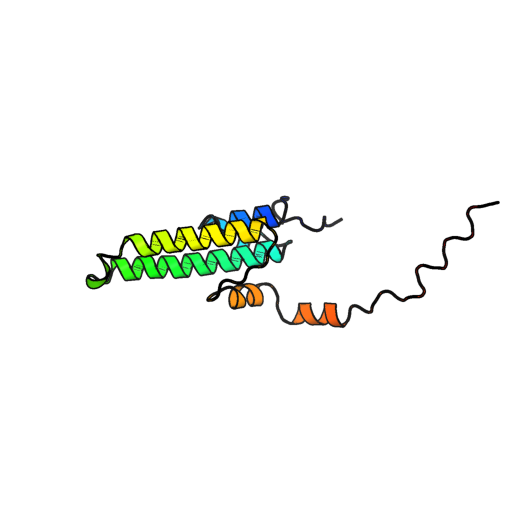 1
ATOM 720 C CA . GLU A 1 93 ? -10.278 6.294 5.081 1.00 94.75 93 GLU A CA 1
ATOM 721 C C . GLU A 1 93 ? -9.879 6.840 3.699 1.00 94.75 93 GLU A C 1
ATOM 723 O O . GLU A 1 93 ? -10.667 6.947 2.752 1.00 94.75 93 GLU A O 1
ATOM 728 N N . PHE A 1 94 ? -8.612 7.220 3.565 1.00 96.62 94 PHE A N 1
ATOM 729 C CA . PHE A 1 94 ? -8.082 7.765 2.329 1.00 96.62 94 PHE A CA 1
ATOM 730 C C . PHE A 1 94 ? -8.051 6.706 1.220 1.00 96.62 94 PHE A C 1
ATOM 732 O O . PHE A 1 94 ? -7.327 5.709 1.298 1.00 96.62 94 PHE A O 1
ATOM 739 N N . LYS A 1 95 ? -8.788 6.961 0.135 1.00 97.00 95 LYS A N 1
ATOM 740 C CA . LYS A 1 95 ? -8.837 6.108 -1.059 1.00 97.00 95 LYS A CA 1
ATOM 741 C C . LYS A 1 95 ? -7.761 6.528 -2.057 1.00 97.00 95 LYS A C 1
ATOM 743 O O . LYS A 1 95 ? -7.878 7.554 -2.723 1.00 97.00 95 LYS A O 1
ATOM 748 N N . ALA A 1 96 ? -6.729 5.703 -2.213 1.00 95.69 96 ALA A N 1
ATOM 749 C CA . ALA A 1 96 ? -5.702 5.924 -3.223 1.00 95.69 96 ALA A CA 1
ATOM 750 C C . ALA A 1 96 ? -6.314 5.864 -4.645 1.00 95.69 96 ALA A C 1
ATOM 752 O O . ALA A 1 96 ? -7.079 4.935 -4.921 1.00 95.69 96 ALA A O 1
ATOM 753 N N . PRO A 1 97 ? -5.953 6.768 -5.581 1.00 90.31 97 PRO A N 1
ATOM 754 C CA . PRO A 1 97 ? -6.653 6.929 -6.865 1.00 90.31 97 PRO A CA 1
ATOM 755 C C . PRO A 1 97 ? -6.816 5.666 -7.725 1.00 90.31 97 PRO A C 1
ATOM 757 O O . PRO A 1 97 ? -7.783 5.558 -8.471 1.00 90.31 97 PRO A O 1
ATOM 760 N N . LEU A 1 98 ? -5.886 4.708 -7.640 1.00 92.06 98 LEU A N 1
ATOM 761 C CA . LEU A 1 98 ? -5.897 3.500 -8.478 1.00 92.06 98 LEU A CA 1
ATOM 762 C C . LEU A 1 98 ? -6.554 2.283 -7.816 1.00 92.06 98 LEU A C 1
ATOM 764 O O . LEU A 1 98 ? -7.109 1.436 -8.506 1.00 92.06 98 LEU A O 1
ATOM 768 N N . ILE A 1 99 ? -6.460 2.169 -6.492 1.00 95.44 99 ILE A N 1
ATOM 769 C CA . ILE A 1 99 ? -6.769 0.925 -5.765 1.00 95.44 99 ILE A CA 1
ATOM 770 C C . ILE A 1 99 ? -7.715 1.129 -4.584 1.00 95.44 99 ILE A C 1
ATOM 772 O O . ILE A 1 99 ? -8.253 0.152 -4.076 1.00 95.44 99 ILE A O 1
ATOM 776 N N . GLY A 1 100 ? -7.950 2.370 -4.151 1.00 93.19 100 GLY A N 1
ATOM 777 C CA . GLY A 1 100 ? -8.741 2.659 -2.958 1.00 93.19 100 GLY A CA 1
ATOM 778 C C . GLY A 1 100 ? -10.208 2.286 -3.114 1.00 93.19 100 GLY A C 1
ATOM 779 O O . GLY A 1 100 ? -10.787 1.692 -2.214 1.00 93.19 100 GLY A O 1
ATOM 780 N N . ASN A 1 101 ? -10.802 2.531 -4.285 1.00 95.75 101 ASN A N 1
ATOM 781 C CA . ASN A 1 101 ? -12.180 2.104 -4.550 1.00 95.75 101 ASN A CA 1
ATOM 782 C C . ASN A 1 101 ? -12.317 0.577 -4.568 1.00 95.75 101 ASN A C 1
ATOM 784 O O . ASN A 1 101 ? -13.283 0.043 -4.026 1.00 95.75 101 ASN A O 1
ATOM 788 N N . LEU A 1 102 ? -11.332 -0.125 -5.139 1.00 95.50 102 LEU A N 1
ATOM 789 C CA . LEU A 1 102 ? -11.300 -1.585 -5.124 1.00 95.50 102 LEU A CA 1
ATOM 790 C C . LEU A 1 102 ? -11.158 -2.102 -3.688 1.00 95.50 102 LEU A C 1
ATOM 792 O O . LEU A 1 102 ? -11.967 -2.918 -3.259 1.00 95.50 102 LEU A O 1
ATOM 796 N N . ALA A 1 103 ? -10.196 -1.573 -2.929 1.00 96.38 103 ALA A N 1
ATOM 797 C CA . ALA A 1 103 ? -9.982 -1.939 -1.534 1.00 96.38 103 ALA A CA 1
ATOM 798 C C . ALA A 1 103 ? -11.237 -1.727 -0.683 1.00 96.38 103 ALA A C 1
ATOM 800 O O . ALA A 1 103 ? -11.635 -2.618 0.060 1.00 96.38 103 ALA A O 1
ATOM 801 N N . HIS A 1 104 ? -11.905 -0.589 -0.861 1.00 96.06 104 HIS A N 1
ATOM 802 C CA . HIS A 1 104 ? -13.155 -0.292 -0.180 1.00 96.06 104 HIS A CA 1
ATOM 803 C C . HIS A 1 104 ? -14.251 -1.296 -0.544 1.00 96.06 104 HIS A C 1
ATOM 805 O O . HIS A 1 104 ? -14.874 -1.849 0.348 1.00 96.06 104 HIS A O 1
ATOM 811 N N . SER A 1 105 ? -14.463 -1.596 -1.830 1.00 94.00 105 SER A N 1
ATOM 812 C CA . SER A 1 105 ? -15.500 -2.556 -2.248 1.00 94.00 105 SER A CA 1
ATOM 813 C C . SER A 1 105 ? -15.270 -3.988 -1.742 1.00 94.00 105 SER A C 1
ATOM 815 O O . SER A 1 105 ? -16.225 -4.735 -1.554 1.00 94.00 105 SER A O 1
ATOM 817 N N . LEU A 1 106 ? -14.010 -4.372 -1.513 1.00 94.44 106 LEU A N 1
ATOM 818 C CA . LEU A 1 106 ? -13.643 -5.691 -0.991 1.00 94.44 106 LEU A CA 1
ATOM 819 C C . LEU A 1 106 ? -13.892 -5.828 0.516 1.00 94.44 106 LEU A C 1
ATOM 821 O O . LEU A 1 106 ? -13.938 -6.948 1.023 1.00 94.44 106 LEU A O 1
ATOM 825 N N . VAL A 1 107 ? -14.016 -4.708 1.228 1.00 94.75 107 VAL A N 1
ATOM 826 C CA . VAL A 1 107 ? -14.246 -4.682 2.677 1.00 94.75 107 VAL A CA 1
ATOM 827 C C . VAL A 1 107 ? -15.691 -4.328 2.999 1.00 94.75 107 VAL A C 1
ATOM 829 O O . VAL A 1 107 ? -16.296 -5.007 3.820 1.00 94.75 107 VAL A O 1
ATOM 832 N N . PHE A 1 108 ? -16.231 -3.322 2.316 1.00 89.12 108 PHE A N 1
ATOM 833 C CA . PHE A 1 108 ? -17.577 -2.791 2.482 1.00 89.12 108 PHE A CA 1
ATOM 834 C C . PHE A 1 108 ? -18.405 -3.177 1.255 1.00 89.12 108 PHE A C 1
ATOM 836 O O . PHE A 1 108 ? -18.337 -2.530 0.201 1.00 89.12 108 PHE A O 1
ATOM 843 N N . SER A 1 109 ? -19.137 -4.283 1.359 1.00 76.25 109 SER A N 1
ATOM 844 C CA . SER A 1 109 ? -20.045 -4.726 0.299 1.00 76.25 109 SER A CA 1
ATOM 845 C C . SER A 1 109 ? -21.433 -4.102 0.482 1.00 76.25 109 SER A C 1
ATOM 847 O O . SER A 1 109 ? -21.759 -3.540 1.519 1.00 76.25 109 SER A O 1
ATOM 849 N N . LYS A 1 110 ? -22.242 -4.127 -0.581 1.00 54.00 110 LYS A N 1
ATOM 850 C CA . LYS A 1 110 ? -23.469 -3.322 -0.738 1.00 54.00 110 LYS A CA 1
ATOM 851 C C . LYS A 1 110 ? -24.567 -3.592 0.306 1.00 54.00 110 LYS A C 1
ATOM 853 O O . LYS A 1 110 ? -25.460 -2.762 0.435 1.00 54.00 110 LYS A O 1
ATOM 858 N N . ASP A 1 111 ? -24.481 -4.705 1.026 1.00 56.72 111 ASP A N 1
ATOM 859 C CA . ASP A 1 111 ? -25.440 -5.101 2.058 1.00 56.72 111 ASP A CA 1
ATOM 860 C C . ASP A 1 111 ? -25.308 -4.234 3.328 1.00 56.72 111 ASP A C 1
ATOM 862 O O . ASP A 1 111 ? -26.321 -3.881 3.920 1.00 56.72 111 ASP A O 1
ATOM 866 N N . ASP A 1 112 ? -24.103 -3.744 3.647 1.00 53.91 112 ASP A N 1
ATOM 867 C CA . ASP A 1 112 ? -23.854 -2.885 4.820 1.00 53.91 112 ASP A CA 1
ATOM 868 C C . ASP A 1 112 ? -24.461 -1.469 4.665 1.00 53.91 112 ASP A C 1
ATOM 870 O O . ASP A 1 112 ? -24.747 -0.790 5.643 1.00 53.91 112 ASP A O 1
ATOM 874 N N . GLN A 1 113 ? -24.713 -1.011 3.429 1.00 52.12 113 GLN A N 1
ATOM 875 C CA . GLN A 1 113 ? -25.371 0.283 3.158 1.00 52.12 113 GLN A CA 1
ATOM 876 C C . GLN A 1 113 ? -26.892 0.245 3.372 1.00 52.12 113 GLN A C 1
ATOM 878 O O . GLN A 1 113 ? -27.526 1.296 3.470 1.00 52.12 113 GLN A O 1
ATOM 883 N N . HIS A 1 114 ? -27.496 -0.947 3.386 1.00 52.81 114 HIS A N 1
ATOM 884 C CA . HIS A 1 114 ? -28.937 -1.098 3.575 1.00 52.81 114 HIS A CA 1
ATOM 885 C C . HIS A 1 114 ? -29.328 -0.928 5.052 1.00 52.81 114 HIS A C 1
ATOM 887 O O . HIS A 1 114 ? -30.441 -0.490 5.334 1.00 52.81 114 HIS A O 1
ATOM 893 N N . ASP A 1 115 ? -28.403 -1.194 5.976 1.00 55.66 115 ASP A N 1
ATOM 894 C CA . ASP A 1 115 ? -28.631 -1.078 7.418 1.00 55.66 115 ASP A CA 1
ATOM 895 C C . ASP A 1 115 ? -28.586 0.382 7.895 1.00 55.66 115 ASP A C 1
ATOM 897 O O . ASP A 1 115 ? -29.422 0.776 8.701 1.00 55.66 115 ASP A O 1
ATOM 901 N N . ASP A 1 116 ? -27.738 1.233 7.306 1.00 57.62 116 ASP A N 1
ATOM 902 C CA . ASP A 1 116 ? -27.724 2.682 7.586 1.00 57.62 116 ASP A CA 1
ATOM 903 C C . ASP A 1 116 ? -28.969 3.410 7.038 1.00 57.62 116 ASP A C 1
ATOM 905 O O . ASP A 1 116 ? -29.404 4.423 7.584 1.00 57.62 116 ASP A O 1
ATOM 909 N N . LEU A 1 117 ? -29.575 2.890 5.962 1.00 60.53 117 LEU A N 1
ATOM 910 C CA . LEU A 1 117 ? -30.841 3.396 5.408 1.00 60.53 117 LEU A CA 1
ATOM 911 C C . LEU A 1 117 ? -32.073 2.904 6.186 1.00 60.53 117 LEU A C 1
ATOM 913 O O . LEU A 1 117 ? -33.135 3.522 6.102 1.00 60.53 117 LEU A O 1
ATOM 917 N N . LEU A 1 118 ? -31.938 1.788 6.908 1.00 60.50 118 LEU A N 1
ATOM 918 C CA . LEU A 1 118 ? -32.972 1.198 7.761 1.00 60.50 118 LEU A CA 1
ATOM 919 C C . LEU A 1 118 ? -32.779 1.507 9.247 1.00 60.50 118 LEU A C 1
ATOM 921 O O . LEU A 1 118 ? -33.653 1.150 10.041 1.00 60.50 118 LEU A O 1
ATOM 925 N N . ALA A 1 119 ? -31.686 2.176 9.622 1.00 66.06 119 ALA A N 1
ATOM 926 C CA . ALA A 1 119 ? -31.519 2.787 10.925 1.00 66.06 119 ALA A CA 1
ATOM 927 C C . ALA A 1 119 ? -32.606 3.854 11.074 1.00 66.06 119 ALA A C 1
ATOM 929 O O . ALA A 1 119 ? -32.450 5.019 10.704 1.00 66.06 119 ALA A O 1
ATOM 930 N N . THR A 1 120 ? -33.769 3.424 11.563 1.00 69.00 120 THR A N 1
ATOM 931 C CA . THR A 1 120 ? -34.834 4.326 11.963 1.00 69.00 120 THR A CA 1
ATOM 932 C C . THR A 1 120 ? -34.219 5.300 1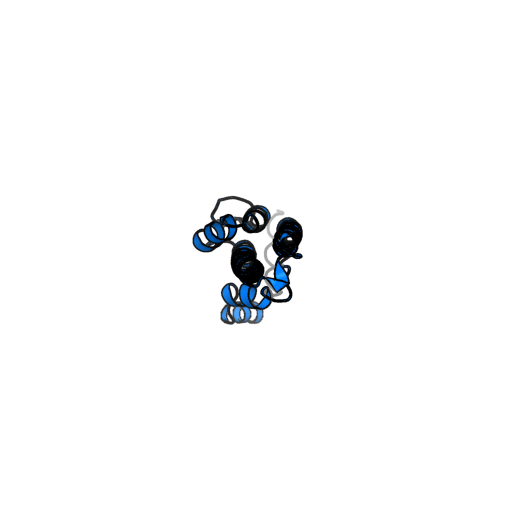2.959 1.00 69.00 120 THR A C 1
ATOM 934 O O . THR A 1 120 ? -33.581 4.833 13.911 1.00 69.00 120 THR A O 1
ATOM 937 N N . PRO A 1 121 ? -34.355 6.624 12.753 1.00 72.25 121 PRO A N 1
ATOM 938 C CA . PRO A 1 121 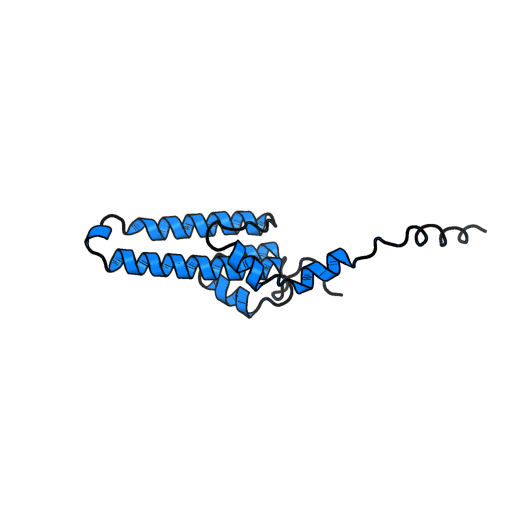? -33.899 7.580 13.747 1.00 72.25 121 PRO A CA 1
ATOM 939 C C . PRO A 1 121 ? -34.489 7.183 15.107 1.00 72.25 121 PRO A C 1
ATOM 941 O O . PRO A 1 121 ? -35.612 6.663 15.128 1.00 72.25 121 PRO A O 1
ATOM 944 N N . PRO A 1 122 ? -33.743 7.367 16.213 1.00 69.38 122 PRO A N 1
ATOM 945 C CA . PRO A 1 122 ? -34.248 7.048 17.543 1.00 69.38 122 PRO A CA 1
ATOM 946 C C . PRO A 1 122 ? -35.631 7.678 17.700 1.00 69.38 122 PRO A C 1
ATOM 948 O O . PRO A 1 122 ? -35.818 8.841 17.329 1.00 69.38 122 PRO A O 1
ATOM 951 N N . ASP A 1 123 ? -36.598 6.874 18.149 1.00 69.00 123 ASP A N 1
ATOM 952 C CA . ASP A 1 123 ? -37.976 7.321 18.317 1.00 69.00 123 ASP A CA 1
ATOM 953 C C . ASP A 1 123 ? -37.956 8.577 19.203 1.00 69.00 123 ASP A C 1
ATOM 955 O O . ASP A 1 123 ? -37.495 8.497 20.347 1.00 69.00 123 ASP A O 1
ATOM 959 N N . PRO A 1 124 ? -38.408 9.743 18.702 1.00 70.62 124 PRO A N 1
ATOM 960 C CA . PRO A 1 124 ? -38.363 10.998 19.447 1.00 70.62 124 PRO A CA 1
ATOM 961 C C . PRO A 1 124 ? -39.212 10.993 20.733 1.00 70.62 124 PRO A C 1
ATOM 963 O O . PRO A 1 124 ? -39.318 12.029 21.378 1.00 70.62 124 PRO A O 1
ATOM 966 N N . GLY A 1 125 ? -39.839 9.868 21.101 1.00 62.66 125 GLY A N 1
ATOM 967 C CA . GLY A 1 125 ? -40.586 9.686 22.345 1.00 62.66 125 GLY A CA 1
ATOM 968 C C . GLY A 1 125 ? -39.871 8.932 23.476 1.00 62.66 125 GLY A C 1
ATOM 969 O O . GLY A 1 125 ? -40.474 8.785 24.540 1.00 62.66 125 GLY A O 1
ATOM 970 N N . GLU A 1 126 ? -38.642 8.428 23.300 1.00 60.81 126 GLU A N 1
ATOM 971 C CA . GLU A 1 126 ? -38.001 7.597 24.341 1.00 60.81 126 GLU A CA 1
ATOM 972 C C . GLU A 1 126 ? -37.203 8.376 25.407 1.00 60.81 126 GLU A C 1
ATOM 974 O O . GLU A 1 126 ? -36.978 7.833 26.491 1.00 60.81 126 GLU A O 1
ATOM 979 N N . ASP A 1 127 ? -36.823 9.641 25.182 1.00 60.69 127 ASP A N 1
ATOM 980 C CA . ASP A 1 127 ? -35.957 10.387 26.116 1.00 60.69 127 ASP A CA 1
ATOM 981 C C . ASP A 1 127 ? -36.692 11.173 27.224 1.00 60.69 127 ASP A C 1
ATOM 983 O O . ASP A 1 127 ? -36.055 11.601 28.188 1.00 60.69 127 ASP A O 1
ATOM 987 N N . GLU A 1 128 ? -38.024 11.297 27.168 1.00 59.16 128 GLU A N 1
ATOM 988 C CA . GLU A 1 128 ? -38.765 12.205 28.063 1.00 59.16 128 GLU A CA 1
ATOM 989 C C . GLU A 1 128 ? -39.532 11.516 29.217 1.00 59.16 128 GLU A C 1
ATOM 991 O O . GLU A 1 128 ? -40.072 12.190 30.094 1.00 59.16 128 GLU A O 1
ATOM 996 N N . SER A 1 129 ? -39.587 10.176 29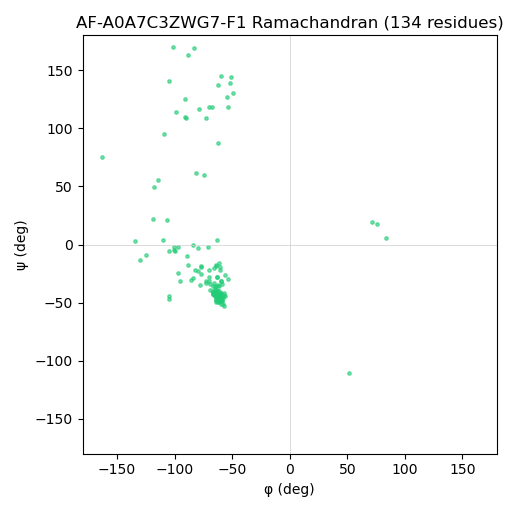.286 1.00 58.16 129 SER A N 1
ATOM 997 C CA . SER A 1 129 ? -40.507 9.482 30.220 1.00 58.16 129 SER A CA 1
ATOM 998 C C . SER A 1 129 ? -39.909 8.967 31.540 1.00 58.16 129 SER A C 1
ATOM 1000 O O . SER A 1 129 ? -40.663 8.509 32.402 1.00 58.16 129 SER A O 1
ATOM 1002 N N . THR A 1 130 ? -38.590 9.050 31.761 1.00 58.69 130 THR A N 1
ATOM 1003 C CA . THR A 1 130 ? -37.956 8.402 32.933 1.00 58.69 130 THR A CA 1
ATOM 1004 C C . THR A 1 130 ? -37.418 9.331 34.026 1.00 58.69 130 THR A C 1
ATOM 1006 O O . THR A 1 130 ? -36.885 8.827 35.015 1.00 58.69 130 THR A O 1
ATOM 1009 N N . ASP A 1 131 ? -37.595 10.653 33.932 1.00 57.62 131 ASP A N 1
ATOM 1010 C CA . ASP A 1 131 ? -37.048 11.611 34.915 1.00 57.62 131 ASP A CA 1
ATOM 1011 C C . ASP A 1 131 ? -38.122 12.364 35.727 1.00 57.62 131 ASP A C 1
ATOM 1013 O O . ASP A 1 131 ? -38.174 13.589 35.754 1.00 57.62 131 ASP A O 1
ATOM 1017 N N . SER A 1 132 ? -39.029 11.641 36.400 1.00 59.72 132 SER A N 1
ATOM 1018 C CA . SER A 1 132 ? -40.006 12.274 37.316 1.00 59.72 132 SER A CA 1
ATOM 1019 C C . SER A 1 132 ? -40.187 11.584 38.678 1.00 59.72 132 SER A C 1
ATOM 1021 O O . SER A 1 132 ? -40.998 12.045 39.481 1.00 59.72 132 SER A O 1
ATOM 1023 N N . THR A 1 133 ? -39.457 10.515 39.016 1.00 58.28 133 THR A N 1
ATOM 1024 C CA . THR A 1 133 ? -39.718 9.753 40.264 1.00 58.28 133 THR A CA 1
ATOM 1025 C C . THR A 1 133 ? -38.564 9.705 41.271 1.00 58.28 133 THR A C 1
ATOM 1027 O O . THR A 1 133 ? -38.547 8.835 42.138 1.00 58.28 133 THR A O 1
ATOM 1030 N N . ARG A 1 134 ? -37.607 10.643 41.228 1.00 54.94 134 ARG A N 1
ATOM 1031 C CA . ARG A 1 134 ? -36.512 10.742 42.222 1.00 54.94 134 ARG A CA 1
ATOM 1032 C C . ARG A 1 134 ? -36.512 12.048 43.025 1.00 54.94 134 ARG A C 1
ATOM 1034 O O . ARG A 1 134 ? -35.482 12.691 43.191 1.00 54.94 134 ARG A O 1
ATOM 1041 N N . GLY A 1 135 ? -37.662 12.414 43.583 1.00 63.22 135 GLY A N 1
ATOM 1042 C CA . GLY A 1 135 ? -37.743 13.546 44.505 1.00 63.22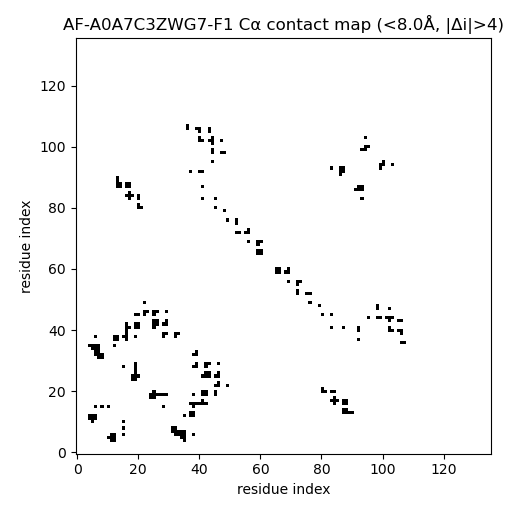 135 GLY A CA 1
ATOM 1043 C C . GLY A 1 135 ? -39.020 13.558 45.332 1.00 63.22 135 GLY A C 1
ATOM 1044 O O . GLY A 1 135 ? -39.918 14.343 45.048 1.00 63.22 135 GLY A O 1
ATOM 1045 N N . SER A 1 136 ? -39.117 12.689 46.338 1.00 57.62 136 SER A N 1
ATOM 1046 C CA . SER A 1 136 ? -40.022 12.812 47.494 1.00 57.62 136 SER A CA 1
ATOM 1047 C C . SER A 1 136 ? -39.496 11.963 48.643 1.00 57.62 136 SER A C 1
ATOM 1049 O O . SER A 1 136 ? -39.097 10.810 48.364 1.00 57.62 136 SER A O 1
#

Mean predicted aligned error: 9.87 Å

Foldseek 3Di:
DPPPQAWLVRDGLLVLLLQLLPQCSLVVQCVRTDDDLLSNLSSLQNPVQSVVLVVVLVVLVVDPVNVVVNCVSVVVSVVSSVVSNVCSNVVHLDQDPPCNVVSNCVSDPPVNVVVVVVPDPPDPPPPPPPPDPPDD